Protein AF-A0A9P0KTP1-F1 (afdb_monomer_lite)

Organism: Acanthoscelides obtectus (NCBI:txid200917)

Structure (mmCIF, N/CA/C/O backbone):
data_AF-A0A9P0KTP1-F1
#
_entry.id   AF-A0A9P0KTP1-F1
#
loop_
_atom_site.group_PDB
_atom_site.id
_atom_site.type_symbol
_atom_site.label_atom_id
_atom_site.label_alt_id
_atom_site.label_comp_id
_atom_site.label_asym_id
_atom_site.label_entity_id
_atom_site.label_seq_id
_atom_site.pdbx_PDB_ins_code
_atom_site.Cartn_x
_atom_site.Cartn_y
_atom_site.Cartn_z
_atom_site.occupancy
_atom_site.B_iso_or_equiv
_atom_site.auth_seq_id
_atom_site.auth_comp_id
_atom_site.auth_asym_id
_atom_site.auth_atom_id
_atom_site.pdbx_PDB_model_num
ATOM 1 N N . MET A 1 1 ? 21.590 -50.323 -74.241 1.00 50.31 1 MET A N 1
ATOM 2 C CA . MET A 1 1 ? 20.587 -49.364 -73.721 1.00 50.31 1 MET A CA 1
ATOM 3 C C . MET A 1 1 ? 20.873 -48.979 -72.259 1.00 50.31 1 MET A C 1
ATOM 5 O O . MET A 1 1 ? 20.022 -49.171 -71.408 1.00 50.31 1 MET A O 1
ATOM 9 N N . GLN A 1 2 ? 22.055 -48.437 -71.940 1.00 49.22 2 GLN A N 1
ATOM 10 C CA . GLN A 1 2 ? 22.412 -48.073 -70.549 1.00 49.22 2 GLN A CA 1
ATOM 11 C C . GLN A 1 2 ? 22.773 -46.588 -70.362 1.00 49.22 2 GLN A C 1
ATOM 13 O O . GLN A 1 2 ? 22.751 -46.090 -69.245 1.00 49.22 2 GLN A O 1
ATOM 18 N N . PHE A 1 3 ? 22.993 -45.833 -71.443 1.00 41.16 3 PHE A N 1
ATOM 19 C CA . PHE A 1 3 ? 23.390 -44.422 -71.349 1.00 41.16 3 PHE A CA 1
ATOM 20 C C . PHE A 1 3 ? 22.230 -43.433 -71.136 1.00 41.16 3 PHE A C 1
ATOM 22 O O . PHE A 1 3 ? 22.462 -42.322 -70.677 1.00 41.16 3 PHE A O 1
ATOM 29 N N . LYS A 1 4 ? 20.973 -43.819 -71.411 1.00 48.12 4 LYS A N 1
ATOM 30 C CA . LYS A 1 4 ? 19.806 -42.937 -71.190 1.00 48.12 4 LYS A CA 1
ATOM 31 C C . LYS A 1 4 ? 19.346 -42.873 -69.728 1.00 48.12 4 LYS A C 1
ATOM 33 O O . LYS A 1 4 ? 18.741 -41.882 -69.344 1.00 48.12 4 LYS A O 1
ATOM 38 N N . VAL A 1 5 ? 19.645 -43.892 -68.919 1.00 49.66 5 VAL A N 1
ATOM 39 C CA . VAL A 1 5 ? 19.195 -43.960 -67.514 1.00 49.66 5 VAL A CA 1
ATOM 40 C C . VAL A 1 5 ? 20.035 -43.038 -66.618 1.00 49.66 5 VAL A C 1
ATOM 42 O O . VAL A 1 5 ? 19.493 -42.364 -65.749 1.00 49.66 5 VAL A O 1
ATOM 45 N N . ILE A 1 6 ? 21.334 -42.905 -66.904 1.00 49.69 6 ILE A N 1
ATOM 46 C CA . ILE A 1 6 ? 22.276 -42.102 -66.102 1.00 49.69 6 ILE A CA 1
ATOM 47 C C . ILE A 1 6 ? 21.992 -40.592 -66.215 1.00 49.69 6 ILE A C 1
ATOM 49 O O . ILE A 1 6 ? 22.145 -39.850 -65.247 1.00 49.69 6 ILE A O 1
ATOM 53 N N . VAL A 1 7 ? 21.524 -40.123 -67.377 1.00 49.31 7 VAL A N 1
ATOM 54 C CA . VAL A 1 7 ? 21.226 -38.693 -67.586 1.00 49.31 7 VAL A CA 1
ATOM 55 C C . VAL A 1 7 ? 19.991 -38.248 -66.791 1.00 49.31 7 VAL A C 1
ATOM 57 O O . VAL A 1 7 ? 19.922 -37.100 -66.357 1.00 49.31 7 VAL A O 1
ATOM 60 N N . ILE A 1 8 ? 19.037 -39.153 -66.546 1.00 51.72 8 ILE A N 1
ATOM 61 C CA . ILE A 1 8 ? 17.816 -38.833 -65.795 1.00 51.72 8 ILE A CA 1
ATOM 62 C C . ILE A 1 8 ? 18.111 -38.779 -64.284 1.00 51.72 8 ILE A C 1
ATOM 64 O O . ILE A 1 8 ? 17.657 -37.846 -63.624 1.00 51.72 8 ILE A O 1
ATOM 68 N N . GLU A 1 9 ? 18.946 -39.675 -63.741 1.00 42.34 9 GLU A N 1
ATOM 69 C CA . GLU A 1 9 ? 19.329 -39.632 -62.314 1.00 42.34 9 GLU A CA 1
ATOM 70 C C . GLU A 1 9 ? 20.165 -38.396 -61.931 1.00 42.34 9 GLU A C 1
ATOM 72 O O . GLU A 1 9 ? 19.978 -37.815 -60.855 1.00 42.34 9 GLU A O 1
ATOM 77 N N . LEU A 1 10 ? 21.031 -37.916 -62.831 1.00 42.97 10 LEU A N 1
ATOM 78 C CA . LEU A 1 10 ? 21.814 -36.695 -62.594 1.00 42.97 10 LEU A CA 1
ATOM 79 C C . LEU A 1 10 ? 20.960 -35.416 -62.617 1.00 42.97 10 LEU A C 1
ATOM 81 O O . LEU A 1 10 ? 21.332 -34.418 -61.997 1.00 42.97 10 LEU A O 1
ATOM 85 N N . CYS A 1 11 ? 19.806 -35.436 -63.290 1.00 41.56 11 CYS A N 1
ATOM 86 C CA . CYS A 1 11 ? 18.917 -34.278 -63.378 1.00 41.56 11 CYS A CA 1
ATOM 87 C C . CYS A 1 11 ? 18.006 -34.145 -62.142 1.00 41.56 11 CYS A C 1
ATOM 89 O O . CYS A 1 11 ? 17.746 -33.034 -61.680 1.00 41.56 11 CYS A O 1
ATOM 91 N N . VAL A 1 12 ? 17.593 -35.267 -61.539 1.00 46.81 12 VAL A N 1
ATOM 92 C CA . VAL A 1 12 ? 16.750 -35.267 -60.324 1.00 46.81 12 VAL A CA 1
ATOM 93 C C . VAL A 1 12 ? 17.533 -34.799 -59.088 1.00 46.81 12 VAL A C 1
ATOM 95 O O . VAL A 1 12 ? 16.977 -34.137 -58.213 1.00 46.81 12 VAL A O 1
ATOM 98 N N . SER A 1 13 ? 18.845 -35.042 -59.053 1.00 45.47 13 SER A N 1
ATOM 99 C CA . SER A 1 13 ? 19.722 -34.665 -57.933 1.00 45.47 13 SER A CA 1
ATOM 100 C C . SER A 1 13 ? 19.947 -33.149 -57.788 1.00 45.47 13 SER A C 1
ATOM 102 O O . SER A 1 13 ? 20.298 -32.681 -56.707 1.00 45.47 13 SER A O 1
ATOM 104 N N . HIS A 1 14 ? 19.735 -32.363 -58.851 1.00 46.56 14 HIS A N 1
ATOM 105 C CA . HIS A 1 14 ? 19.971 -30.911 -58.845 1.00 46.56 14 HIS A CA 1
ATOM 106 C C . HIS A 1 14 ? 18.728 -30.059 -58.532 1.00 46.56 14 HIS A C 1
ATOM 108 O O . HIS A 1 14 ? 18.860 -28.848 -58.363 1.00 46.56 14 HIS A O 1
ATOM 114 N N . LEU A 1 15 ? 17.532 -30.653 -58.432 1.00 49.06 15 LEU A N 1
ATOM 115 C CA . LEU A 1 15 ? 16.269 -29.902 -58.337 1.00 49.06 15 LEU A CA 1
ATOM 116 C C . LEU A 1 15 ? 15.596 -29.908 -56.956 1.00 49.06 15 LEU A C 1
ATOM 118 O O . LEU A 1 15 ? 14.487 -29.398 -56.815 1.00 49.06 15 LEU A O 1
ATOM 122 N N . LEU A 1 16 ? 16.262 -30.404 -55.911 1.00 52.09 16 LEU A N 1
ATOM 123 C CA . LEU A 1 16 ? 15.748 -30.351 -54.537 1.00 52.09 16 LEU A CA 1
ATOM 124 C C . LEU A 1 16 ? 16.748 -29.691 -53.584 1.00 52.09 16 LEU A C 1
ATOM 126 O O . LEU A 1 16 ? 17.201 -30.284 -52.610 1.00 52.09 16 LEU A O 1
ATOM 130 N N . GLN A 1 17 ? 17.063 -28.418 -53.832 1.00 58.84 17 GLN A N 1
ATOM 131 C CA . GLN A 1 17 ? 17.471 -27.542 -52.735 1.00 58.84 17 GLN A CA 1
ATOM 132 C C . GLN A 1 17 ? 16.201 -26.994 -52.070 1.00 58.84 17 GLN A C 1
ATOM 134 O O . GLN A 1 17 ? 15.382 -26.378 -52.757 1.00 58.84 17 GLN A O 1
ATOM 139 N N . PRO A 1 18 ? 15.992 -27.201 -50.756 1.00 52.81 18 PRO A N 1
ATOM 140 C CA . PRO A 1 18 ? 14.853 -26.611 -50.073 1.00 52.81 18 PRO A CA 1
ATOM 141 C C . PRO A 1 18 ? 14.970 -25.090 -50.183 1.00 52.81 18 PRO A C 1
ATOM 143 O O . PRO A 1 18 ? 15.935 -24.498 -49.697 1.00 52.81 18 PRO A O 1
ATOM 146 N N . LEU A 1 19 ? 13.983 -24.456 -50.821 1.00 49.44 19 LEU A N 1
ATOM 147 C CA . LEU A 1 19 ? 13.804 -23.009 -50.793 1.00 49.44 19 LEU A CA 1
ATOM 148 C C . LEU A 1 19 ? 13.531 -22.602 -49.340 1.00 49.44 19 LEU A C 1
ATOM 150 O O . LEU A 1 19 ? 12.386 -22.512 -48.897 1.00 49.44 19 LEU A O 1
ATOM 154 N N . PHE A 1 20 ? 14.598 -22.386 -48.571 1.00 52.72 20 PHE A N 1
ATOM 155 C CA . PHE A 1 20 ? 14.519 -21.751 -47.268 1.00 52.72 20 PHE A CA 1
ATOM 156 C C . PHE A 1 20 ? 13.929 -20.361 -47.485 1.00 52.72 20 PHE A C 1
ATOM 158 O O . PHE A 1 20 ? 14.598 -19.445 -47.963 1.00 52.72 20 PHE A O 1
ATOM 165 N N . VAL A 1 21 ? 12.654 -20.195 -47.138 1.00 58.22 21 VAL A N 1
ATOM 166 C CA . VAL A 1 21 ? 12.011 -18.885 -47.084 1.00 58.22 21 VAL A CA 1
ATOM 167 C C . VAL A 1 21 ? 12.702 -18.098 -45.970 1.00 58.22 21 VAL A C 1
ATOM 169 O O . VAL A 1 21 ? 12.344 -18.192 -44.794 1.00 58.22 21 VAL A O 1
ATOM 172 N N . CYS A 1 22 ? 13.738 -17.340 -46.326 1.00 56.91 22 CYS A N 1
ATOM 173 C CA . CYS A 1 22 ? 14.422 -16.418 -45.430 1.00 56.91 22 CYS A CA 1
ATOM 174 C C . CYS A 1 22 ? 13.433 -15.328 -45.009 1.00 56.91 22 CYS A C 1
ATOM 176 O O . CYS A 1 22 ? 13.246 -14.326 -45.698 1.00 56.91 22 CYS A O 1
ATOM 178 N N . ARG A 1 23 ? 12.756 -15.528 -43.874 1.00 62.84 23 ARG A N 1
ATOM 179 C CA . ARG A 1 23 ? 11.807 -14.554 -43.329 1.00 62.84 23 ARG A CA 1
ATOM 180 C C . ARG A 1 23 ? 12.558 -13.237 -43.073 1.00 62.84 23 ARG A C 1
ATOM 182 O O . ARG A 1 23 ? 13.518 -13.213 -42.302 1.00 62.84 23 ARG A O 1
ATOM 189 N N . VAL A 1 24 ? 12.138 -12.147 -43.722 1.00 71.06 24 VAL A N 1
ATOM 190 C CA . VAL A 1 24 ? 12.807 -10.837 -43.622 1.00 71.06 24 VAL A CA 1
ATOM 191 C C . VAL A 1 24 ? 12.845 -10.390 -42.160 1.00 71.06 24 VAL A C 1
ATOM 193 O O . VAL A 1 24 ? 11.814 -10.263 -41.493 1.00 71.06 24 VAL A O 1
ATOM 196 N N . ARG A 1 25 ? 14.054 -10.169 -41.636 1.00 76.25 25 ARG A N 1
ATOM 197 C CA . ARG A 1 25 ? 14.261 -9.764 -40.243 1.00 76.25 25 ARG A CA 1
ATOM 198 C C . ARG A 1 25 ? 13.702 -8.357 -40.010 1.00 76.25 25 ARG A C 1
ATOM 200 O O . ARG A 1 25 ? 14.066 -7.416 -40.714 1.00 76.25 25 ARG A O 1
ATOM 207 N N . ARG A 1 26 ? 12.860 -8.212 -38.981 1.00 80.25 26 ARG A N 1
ATOM 208 C CA . ARG A 1 26 ? 12.318 -6.917 -38.532 1.00 80.25 26 ARG A CA 1
ATOM 209 C C . ARG A 1 26 ? 13.445 -5.962 -38.124 1.00 80.25 26 ARG A C 1
ATOM 211 O O . ARG A 1 26 ? 14.494 -6.401 -37.650 1.00 80.25 26 ARG A O 1
ATOM 218 N N . SER A 1 27 ? 13.221 -4.657 -38.291 1.00 81.06 27 SER A N 1
ATOM 219 C CA . SER A 1 27 ? 14.175 -3.642 -37.828 1.00 81.06 27 SER A CA 1
ATOM 220 C C . SER A 1 27 ? 14.366 -3.759 -36.310 1.00 81.06 27 SER A C 1
ATOM 222 O O . SER A 1 27 ? 13.362 -3.831 -35.603 1.00 81.06 27 SER A O 1
ATOM 224 N N . PRO A 1 28 ? 15.611 -3.745 -35.802 1.00 83.12 28 PRO A N 1
ATOM 225 C CA . PRO A 1 28 ? 15.872 -3.797 -34.367 1.00 83.12 28 PRO A CA 1
ATOM 226 C C . PRO A 1 28 ? 15.346 -2.535 -33.674 1.00 83.12 28 PRO A C 1
ATOM 228 O O . PRO A 1 28 ? 15.484 -1.430 -34.214 1.00 83.12 28 PRO A O 1
ATOM 231 N N . VAL A 1 29 ? 14.732 -2.706 -32.499 1.00 86.31 29 VAL A N 1
ATOM 232 C CA . VAL A 1 29 ? 14.108 -1.620 -31.723 1.00 86.31 29 VAL A CA 1
ATOM 233 C C . VAL A 1 29 ? 14.730 -1.521 -30.333 1.00 86.31 29 VAL A C 1
ATOM 235 O O . VAL A 1 29 ? 15.074 -0.427 -29.885 1.00 86.31 29 VAL A O 1
ATOM 238 N N . TYR A 1 30 ? 14.911 -2.652 -29.658 1.00 86.94 30 TYR A N 1
ATOM 239 C CA . TYR A 1 30 ? 15.516 -2.733 -28.335 1.00 86.94 30 TYR A CA 1
ATOM 240 C C . TYR A 1 30 ? 17.018 -2.994 -28.426 1.00 86.94 30 TYR A C 1
ATOM 242 O O . TYR A 1 30 ? 17.514 -3.506 -29.426 1.00 86.94 30 TYR A O 1
ATOM 250 N N . PHE A 1 31 ? 17.754 -2.676 -27.357 1.00 87.06 31 PHE A N 1
ATOM 251 C CA . PHE A 1 31 ? 19.208 -2.867 -27.307 1.00 87.06 31 PHE A CA 1
ATOM 252 C C . PHE A 1 31 ? 19.638 -4.296 -27.688 1.00 87.06 31 PHE A C 1
ATOM 254 O O . PHE A 1 31 ? 20.559 -4.460 -28.482 1.00 87.06 31 PHE A O 1
ATOM 261 N N . GLY A 1 32 ? 18.933 -5.315 -27.186 1.00 86.50 32 GLY A N 1
ATOM 262 C CA . GLY A 1 32 ? 19.228 -6.725 -27.469 1.00 86.50 32 GLY A CA 1
ATOM 263 C C . GLY A 1 32 ? 18.857 -7.199 -28.878 1.00 86.50 32 GLY A C 1
ATOM 264 O O . GLY A 1 32 ? 19.257 -8.290 -29.270 1.00 86.50 32 GLY A O 1
ATOM 265 N N . ASP A 1 33 ? 18.125 -6.397 -29.655 1.00 88.69 33 ASP A N 1
ATOM 266 C CA . ASP A 1 33 ? 17.709 -6.789 -31.002 1.00 88.69 33 ASP A CA 1
ATOM 267 C C . ASP A 1 33 ? 18.820 -6.593 -32.034 1.00 88.69 33 ASP A C 1
ATOM 269 O O . ASP A 1 33 ? 18.736 -7.169 -33.118 1.00 88.69 33 ASP A O 1
ATOM 273 N N . PHE A 1 34 ? 19.822 -5.753 -31.755 1.00 90.19 34 PHE A N 1
ATOM 274 C CA . PHE A 1 34 ? 20.896 -5.425 -32.693 1.00 90.19 34 PHE A CA 1
ATOM 275 C C . PHE A 1 34 ? 21.921 -6.562 -32.770 1.00 90.19 34 PHE A C 1
ATOM 277 O O . PHE A 1 34 ? 22.432 -7.029 -31.756 1.00 90.19 34 PHE A O 1
ATOM 284 N N . LYS A 1 35 ? 22.260 -6.987 -33.991 1.00 89.00 35 LYS A N 1
ATOM 285 C CA . LYS A 1 35 ? 23.356 -7.925 -34.259 1.00 89.00 35 LYS A CA 1
ATOM 286 C C . LYS A 1 35 ? 24.603 -7.149 -34.659 1.00 89.00 35 LYS A C 1
ATOM 288 O O . LYS A 1 35 ? 24.515 -6.040 -35.178 1.00 89.00 35 LYS A O 1
ATOM 293 N N . ILE A 1 36 ? 25.763 -7.777 -34.507 1.00 88.56 36 ILE A N 1
ATOM 294 C CA . ILE A 1 36 ? 27.058 -7.202 -34.905 1.00 88.56 36 ILE A CA 1
ATOM 295 C C . ILE A 1 36 ? 27.044 -6.783 -36.383 1.00 88.56 36 ILE A C 1
ATOM 297 O O . ILE A 1 36 ? 27.491 -5.692 -36.720 1.00 88.56 36 ILE A O 1
ATOM 301 N N . SER A 1 37 ? 26.424 -7.588 -37.251 1.00 87.81 37 SER A N 1
ATOM 302 C CA . SER A 1 37 ? 26.268 -7.268 -38.674 1.00 87.81 37 SER A CA 1
ATOM 303 C C . SER A 1 37 ? 25.461 -5.992 -38.944 1.00 87.81 37 SER A C 1
ATOM 305 O O . SER A 1 37 ? 25.677 -5.338 -39.962 1.00 87.81 37 SER A O 1
ATOM 307 N N . ASP A 1 38 ? 24.570 -5.581 -38.035 1.00 86.81 38 ASP A N 1
ATOM 308 C CA . ASP A 1 38 ? 23.809 -4.335 -38.174 1.00 86.81 38 ASP A CA 1
ATOM 309 C C . ASP A 1 38 ? 24.679 -3.094 -37.955 1.00 86.81 38 ASP A C 1
ATOM 311 O O . ASP A 1 38 ? 24.350 -2.024 -38.465 1.00 86.81 38 ASP A O 1
ATOM 315 N N . LEU A 1 39 ? 25.797 -3.221 -37.235 1.00 87.38 39 LEU A N 1
ATOM 316 C CA . LEU A 1 39 ? 26.712 -2.112 -36.953 1.00 87.38 39 LEU A CA 1
ATOM 317 C C . LEU A 1 39 ? 27.509 -1.683 -38.193 1.00 87.38 39 LEU A C 1
ATOM 319 O O . LEU A 1 39 ? 28.058 -0.578 -38.216 1.00 87.38 39 LEU A O 1
ATOM 323 N N . ASN A 1 40 ? 27.528 -2.504 -39.244 1.00 89.44 40 ASN A N 1
ATOM 324 C CA . ASN A 1 40 ? 28.144 -2.160 -40.526 1.00 89.44 40 ASN A CA 1
ATOM 325 C C . ASN A 1 40 ? 27.365 -1.048 -41.247 1.00 89.44 40 ASN A C 1
ATOM 327 O O . ASN A 1 40 ? 27.960 -0.215 -41.923 1.00 89.44 40 ASN A O 1
ATOM 331 N N . ASN A 1 41 ? 26.045 -0.967 -41.044 1.00 90.62 41 ASN A N 1
ATOM 332 C CA . ASN A 1 41 ? 25.215 0.094 -41.606 1.00 90.62 41 ASN A CA 1
ATOM 333 C C . ASN A 1 41 ? 25.228 1.336 -40.694 1.00 90.62 41 ASN A C 1
ATOM 335 O O . ASN A 1 41 ? 24.835 1.270 -39.528 1.00 90.62 41 ASN A O 1
ATOM 339 N N . VAL A 1 42 ? 25.615 2.493 -41.243 1.00 91.50 42 VAL A N 1
ATOM 340 C CA . VAL A 1 42 ? 25.757 3.763 -40.503 1.00 91.50 42 VAL A CA 1
ATOM 341 C C . VAL A 1 42 ? 24.471 4.172 -39.773 1.00 91.50 42 VAL A C 1
ATOM 343 O O . VAL A 1 42 ? 24.512 4.569 -38.606 1.00 91.50 42 VAL A O 1
ATOM 346 N N . GLN A 1 43 ? 23.311 4.039 -40.419 1.00 89.31 43 GLN A N 1
ATOM 347 C CA . GLN A 1 43 ? 22.028 4.419 -39.821 1.00 89.31 43 GLN A CA 1
ATOM 348 C C . GLN A 1 43 ? 21.666 3.500 -38.651 1.00 89.31 43 GLN A C 1
ATOM 350 O O . GLN A 1 43 ? 21.228 3.968 -37.596 1.00 89.31 43 GLN A O 1
ATOM 355 N N . ARG A 1 44 ? 21.884 2.190 -38.815 1.00 89.06 44 ARG A N 1
ATOM 356 C CA . ARG A 1 44 ? 21.639 1.201 -37.757 1.00 89.06 44 ARG A CA 1
ATOM 357 C C . ARG A 1 44 ? 22.614 1.370 -36.594 1.00 89.06 44 ARG A C 1
ATOM 359 O O . ARG A 1 44 ? 22.174 1.325 -35.450 1.00 89.06 44 ARG A O 1
ATOM 366 N N . ARG A 1 45 ? 23.886 1.678 -36.865 1.00 92.25 45 ARG A N 1
ATOM 367 C CA . ARG A 1 45 ? 24.900 2.004 -35.849 1.00 92.25 45 ARG A CA 1
ATOM 368 C C . ARG A 1 45 ? 24.507 3.223 -35.010 1.00 92.25 45 ARG A C 1
ATOM 370 O O . ARG A 1 45 ? 24.566 3.167 -33.785 1.00 92.25 45 ARG A O 1
ATOM 377 N N . LYS A 1 46 ? 24.048 4.307 -35.648 1.00 93.06 46 LYS A N 1
ATOM 378 C CA . LYS A 1 46 ? 23.589 5.518 -34.941 1.00 93.06 46 LYS A CA 1
ATOM 379 C C . LYS A 1 46 ? 22.383 5.230 -34.042 1.00 93.06 46 LYS A C 1
ATOM 381 O O . LYS A 1 46 ? 22.327 5.713 -32.912 1.00 93.06 46 LYS A O 1
ATOM 386 N N . ARG A 1 47 ? 21.432 4.418 -34.523 1.00 91.00 47 ARG A N 1
ATOM 387 C CA . ARG A 1 47 ? 20.278 3.967 -33.726 1.00 91.00 47 ARG A CA 1
ATOM 388 C C . ARG A 1 47 ? 20.711 3.103 -32.544 1.00 91.00 47 ARG A C 1
ATOM 390 O O . ARG A 1 47 ? 20.292 3.393 -31.432 1.00 91.00 47 ARG A O 1
ATOM 397 N N . PHE A 1 48 ? 21.589 2.126 -32.769 1.00 93.94 48 PHE A N 1
ATOM 398 C CA . PHE A 1 48 ? 22.150 1.289 -31.708 1.00 93.94 48 PHE A CA 1
ATOM 399 C C . PHE A 1 48 ? 22.768 2.137 -30.597 1.00 93.94 48 PHE A C 1
ATOM 401 O O . PHE A 1 48 ? 22.427 1.949 -29.435 1.00 93.94 48 PHE A O 1
ATOM 408 N N . TRP A 1 49 ? 23.612 3.112 -30.952 1.00 93.06 49 TRP A N 1
ATOM 409 C CA . TRP A 1 49 ?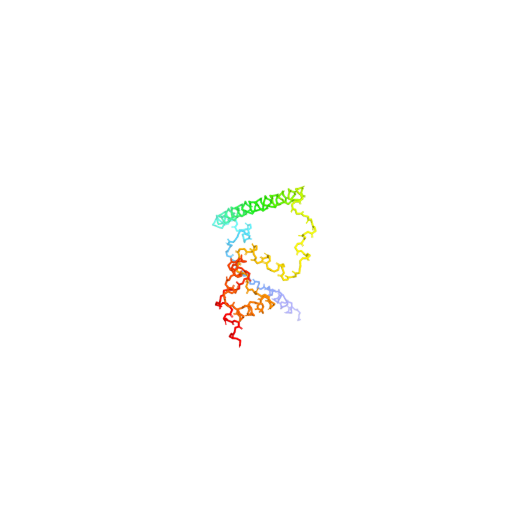 24.257 3.994 -29.978 1.00 93.06 49 TRP A CA 1
ATOM 410 C C . TRP A 1 49 ? 23.244 4.740 -29.106 1.00 93.06 49 TRP A C 1
ATOM 412 O O . TRP A 1 49 ? 23.348 4.731 -27.879 1.00 93.06 49 TRP A O 1
ATOM 422 N N . LYS A 1 50 ? 22.220 5.332 -29.734 1.00 93.44 50 LYS A N 1
ATOM 423 C CA . LYS A 1 50 ? 21.138 6.027 -29.028 1.00 93.44 50 LYS A CA 1
ATOM 424 C C . LYS A 1 50 ? 20.392 5.079 -28.084 1.00 93.44 50 LYS A C 1
ATOM 426 O O . LYS A 1 50 ? 20.312 5.351 -26.888 1.00 93.44 50 LYS A O 1
ATOM 431 N N . THR A 1 51 ? 19.913 3.947 -28.600 1.00 93.38 51 THR A N 1
ATOM 432 C CA . THR A 1 51 ? 19.165 2.954 -27.820 1.00 93.38 51 THR A CA 1
ATOM 433 C C . THR A 1 51 ? 20.005 2.392 -26.671 1.00 93.38 51 THR A C 1
ATOM 435 O O . THR A 1 51 ? 19.496 2.226 -25.563 1.00 93.38 51 THR A O 1
ATOM 438 N N . ALA A 1 52 ? 21.296 2.132 -26.890 1.00 93.50 52 ALA A N 1
ATOM 439 C CA . ALA A 1 52 ? 22.223 1.652 -25.870 1.00 93.50 52 ALA A CA 1
ATOM 440 C C . ALA A 1 52 ? 22.387 2.668 -24.736 1.00 93.50 52 ALA A C 1
ATOM 442 O O . ALA A 1 52 ? 22.193 2.325 -23.569 1.00 93.50 52 ALA A O 1
ATOM 443 N N . HIS A 1 53 ? 22.667 3.930 -25.071 1.00 94.81 53 HIS A N 1
ATOM 444 C CA . HIS A 1 53 ? 22.801 5.000 -24.084 1.00 94.81 53 HIS A CA 1
ATOM 445 C C . HIS A 1 53 ? 21.521 5.210 -23.275 1.00 94.81 53 HIS A C 1
ATOM 447 O O . HIS A 1 53 ? 21.579 5.283 -22.046 1.00 94.81 53 HIS A O 1
ATOM 453 N N . GLU A 1 54 ? 20.365 5.257 -23.939 1.00 94.94 54 GLU A N 1
ATOM 454 C CA . GLU A 1 54 ? 19.060 5.384 -23.283 1.00 94.94 54 GLU A CA 1
ATOM 455 C C . GLU A 1 54 ? 18.795 4.211 -22.331 1.00 94.94 54 GLU A C 1
ATOM 457 O O . GLU A 1 54 ? 18.358 4.410 -21.194 1.00 94.94 54 GLU A O 1
ATOM 462 N N . THR A 1 55 ? 19.126 2.992 -22.761 1.00 94.81 55 THR A N 1
ATOM 463 C CA . THR A 1 55 ? 18.969 1.770 -21.965 1.00 94.81 55 THR A CA 1
ATOM 464 C C . THR A 1 55 ? 19.861 1.801 -20.724 1.00 94.81 55 THR A C 1
ATOM 466 O O . THR A 1 55 ? 19.377 1.602 -19.607 1.00 94.81 55 THR A O 1
ATOM 469 N N . VAL A 1 56 ? 21.148 2.120 -20.886 1.00 95.69 56 VAL A N 1
ATOM 470 C CA . VAL A 1 56 ? 22.104 2.233 -19.774 1.00 95.69 56 VAL A CA 1
ATOM 471 C C . VAL A 1 56 ? 21.676 3.326 -18.796 1.00 95.69 56 VAL A C 1
ATOM 473 O O . VAL A 1 56 ? 21.665 3.098 -17.586 1.00 95.69 56 VAL A O 1
ATOM 476 N N . HIS A 1 57 ? 21.281 4.500 -19.291 1.00 96.44 57 HIS A N 1
ATOM 477 C CA . HIS A 1 57 ? 20.819 5.604 -18.452 1.00 96.44 57 HIS A CA 1
ATOM 478 C C . HIS A 1 57 ? 19.566 5.225 -17.649 1.00 96.44 57 HIS A C 1
ATOM 480 O O . HIS A 1 57 ? 19.510 5.444 -16.435 1.00 96.44 57 HIS A O 1
ATOM 486 N N . LYS A 1 58 ? 18.585 4.583 -18.299 1.00 96.06 58 LYS A N 1
ATOM 487 C CA . LYS A 1 58 ? 17.370 4.074 -17.651 1.00 96.06 58 LYS A CA 1
ATOM 488 C C . LYS A 1 58 ? 17.708 3.104 -16.519 1.00 96.06 58 LYS A C 1
ATOM 490 O O . LYS A 1 58 ? 17.219 3.286 -15.404 1.00 96.06 58 LYS A O 1
ATOM 495 N N . TYR A 1 59 ? 18.560 2.110 -16.770 1.00 96.06 59 TYR A N 1
ATOM 496 C CA . TYR A 1 59 ? 18.922 1.130 -15.744 1.00 96.06 59 TYR A CA 1
ATOM 497 C C . TYR A 1 59 ? 19.757 1.730 -14.611 1.00 96.06 59 TYR A C 1
ATOM 499 O O . TYR A 1 59 ? 19.511 1.400 -13.453 1.00 96.06 59 TYR A O 1
ATOM 507 N N . LYS A 1 60 ? 20.668 2.672 -14.895 1.00 97.31 60 LYS A N 1
ATOM 508 C CA . LYS A 1 60 ? 21.391 3.421 -13.851 1.00 97.31 60 LYS A CA 1
ATOM 509 C C . LYS A 1 60 ? 20.431 4.174 -12.928 1.00 97.31 60 LYS A C 1
ATOM 511 O O . LYS A 1 60 ? 20.582 4.105 -11.708 1.00 97.31 60 LYS A O 1
ATOM 516 N N . LYS A 1 61 ? 19.418 4.843 -13.493 1.00 97.94 61 LYS A N 1
ATOM 517 C CA . LYS A 1 61 ? 18.386 5.553 -12.723 1.00 97.94 61 LYS A CA 1
ATOM 518 C C . LYS A 1 61 ? 17.582 4.595 -11.840 1.00 97.94 61 LYS A C 1
ATOM 520 O O . LYS A 1 61 ? 17.500 4.809 -10.635 1.00 97.94 61 LYS A O 1
ATOM 525 N N . ILE A 1 62 ? 17.074 3.503 -12.417 1.00 98.06 62 ILE A N 1
ATOM 526 C CA . ILE A 1 62 ? 16.312 2.481 -11.681 1.00 98.06 62 ILE A CA 1
ATOM 527 C C . ILE A 1 62 ? 17.149 1.881 -10.545 1.00 98.06 62 ILE A C 1
ATOM 529 O O . ILE A 1 62 ? 16.657 1.734 -9.427 1.00 98.06 62 ILE A O 1
ATOM 533 N N . ASN A 1 63 ? 18.417 1.559 -10.805 1.00 98.19 63 ASN A N 1
ATOM 534 C CA . ASN A 1 63 ? 19.296 0.980 -9.797 1.00 98.19 63 ASN A CA 1
ATOM 535 C C . ASN A 1 63 ? 19.522 1.947 -8.624 1.00 98.19 63 ASN A C 1
ATOM 537 O O . ASN A 1 63 ? 19.376 1.555 -7.467 1.00 98.19 63 ASN A O 1
ATOM 541 N N . LYS A 1 64 ? 19.780 3.230 -8.910 1.00 98.06 64 LYS A N 1
ATOM 542 C CA . LYS A 1 64 ? 19.904 4.279 -7.886 1.00 98.06 64 LYS A CA 1
ATOM 543 C C . LYS A 1 64 ? 18.630 4.405 -7.044 1.00 98.06 64 LYS A C 1
ATOM 545 O O . LYS A 1 64 ? 18.707 4.461 -5.814 1.00 98.06 64 LYS A O 1
ATOM 550 N N . ASP A 1 65 ? 17.464 4.417 -7.686 1.00 97.75 65 ASP A N 1
ATOM 551 C CA . ASP A 1 65 ? 16.173 4.516 -6.999 1.00 97.75 65 ASP A CA 1
ATOM 552 C C . ASP A 1 65 ? 15.923 3.301 -6.095 1.00 97.75 65 ASP A C 1
ATOM 554 O O . ASP A 1 65 ? 15.500 3.449 -4.945 1.00 97.75 65 ASP A O 1
ATOM 558 N N . ASN A 1 66 ? 16.234 2.097 -6.577 1.00 98.31 66 ASN A N 1
ATOM 559 C CA . ASN A 1 66 ? 16.098 0.860 -5.810 1.00 98.31 66 ASN A CA 1
ATOM 560 C C . ASN A 1 66 ? 17.058 0.817 -4.617 1.00 98.31 66 ASN A C 1
ATOM 562 O O . ASN A 1 66 ? 16.627 0.520 -3.502 1.00 98.31 66 ASN A O 1
ATOM 566 N N . GLN A 1 67 ? 18.322 1.200 -4.801 1.00 98.06 67 GLN A N 1
ATOM 567 C CA . GLN A 1 67 ? 19.281 1.345 -3.702 1.00 98.06 67 GLN A CA 1
ATOM 568 C C . GLN A 1 67 ? 18.784 2.346 -2.648 1.00 98.06 67 GLN A C 1
ATOM 570 O O . GLN A 1 67 ? 18.850 2.073 -1.446 1.00 98.06 67 GLN A O 1
ATOM 575 N N . CYS A 1 68 ? 18.211 3.477 -3.073 1.00 97.81 68 CYS A N 1
ATOM 576 C CA . CYS A 1 68 ? 17.618 4.450 -2.155 1.00 97.81 68 CYS A CA 1
ATOM 577 C C . CYS A 1 68 ? 16.431 3.871 -1.374 1.00 97.81 68 CYS A C 1
ATOM 579 O O . CYS A 1 68 ? 16.328 4.102 -0.166 1.00 97.81 68 CYS A O 1
ATOM 581 N N . LYS A 1 69 ? 15.548 3.108 -2.033 1.00 97.88 69 LYS A N 1
ATOM 582 C CA . LYS A 1 69 ? 14.420 2.428 -1.375 1.00 97.88 69 LYS A CA 1
ATOM 583 C C . LYS A 1 69 ? 14.912 1.426 -0.331 1.00 97.88 69 LYS A C 1
ATOM 585 O O . LYS A 1 69 ? 14.454 1.483 0.809 1.00 97.88 69 LYS A O 1
ATOM 590 N N . ILE A 1 70 ? 15.892 0.593 -0.687 1.00 98.25 70 ILE A N 1
ATOM 591 C CA . ILE A 1 70 ? 16.508 -0.388 0.217 1.00 98.25 70 ILE A CA 1
ATOM 592 C C . ILE A 1 70 ? 17.108 0.313 1.439 1.00 98.25 70 ILE A C 1
ATOM 594 O O . ILE A 1 70 ? 16.838 -0.080 2.572 1.00 98.25 70 ILE A O 1
ATOM 598 N N . ARG A 1 71 ? 17.870 1.395 1.238 1.00 98.12 71 ARG A N 1
ATOM 599 C CA . ARG A 1 71 ? 18.456 2.174 2.340 1.00 98.12 71 ARG A CA 1
ATOM 600 C C . ARG A 1 71 ? 17.388 2.721 3.288 1.00 98.12 71 ARG A C 1
ATOM 602 O O . ARG A 1 71 ? 17.514 2.579 4.499 1.00 98.12 71 ARG A O 1
ATOM 609 N N . ARG A 1 72 ? 16.319 3.324 2.755 1.00 97.38 72 ARG A N 1
ATOM 610 C CA . ARG A 1 72 ? 15.213 3.866 3.567 1.00 97.38 72 ARG A CA 1
ATOM 611 C C . ARG A 1 72 ? 14.511 2.771 4.372 1.00 97.38 72 ARG A C 1
ATOM 613 O O . ARG A 1 72 ? 14.228 2.977 5.548 1.00 97.38 72 ARG A O 1
ATOM 620 N N . GLN A 1 73 ? 14.263 1.612 3.761 1.00 97.44 73 GLN A N 1
ATOM 621 C CA . GLN A 1 73 ? 13.659 0.464 4.442 1.00 97.44 73 GLN A CA 1
ATOM 622 C C . GLN A 1 73 ? 14.559 -0.067 5.561 1.00 97.44 73 GLN A C 1
ATOM 624 O O . GLN A 1 73 ? 14.085 -0.240 6.679 1.00 97.44 73 GLN A O 1
ATOM 629 N N . ARG A 1 74 ? 15.860 -0.238 5.299 1.00 97.88 74 ARG A N 1
ATOM 630 C CA . ARG A 1 74 ? 16.841 -0.646 6.317 1.00 97.88 74 ARG A CA 1
ATOM 631 C C . ARG A 1 74 ? 16.896 0.333 7.487 1.00 97.88 74 ARG A C 1
ATOM 633 O O . ARG A 1 74 ? 16.879 -0.099 8.632 1.00 97.88 74 ARG A O 1
ATOM 640 N N . ASN A 1 75 ? 16.881 1.637 7.217 1.00 97.44 75 ASN A N 1
ATOM 641 C CA . ASN A 1 75 ? 16.859 2.655 8.270 1.00 97.44 75 ASN A CA 1
ATOM 642 C C . ASN A 1 75 ? 15.578 2.588 9.110 1.00 97.44 75 ASN A C 1
ATOM 644 O O . ASN A 1 75 ? 15.643 2.727 10.327 1.00 97.44 75 ASN A O 1
ATOM 648 N N . LYS A 1 76 ? 14.424 2.338 8.478 1.00 96.94 76 LYS A N 1
ATOM 649 C CA . LYS A 1 76 ? 13.161 2.137 9.197 1.00 96.94 76 LYS A CA 1
ATOM 650 C C . LYS A 1 76 ? 13.223 0.905 10.096 1.00 96.94 76 LYS A C 1
ATOM 652 O O . LYS A 1 76 ? 12.821 0.995 11.245 1.00 96.94 76 LYS A O 1
ATOM 657 N N . ILE A 1 77 ? 13.746 -0.213 9.593 1.00 97.69 77 ILE A N 1
ATOM 658 C CA . ILE A 1 77 ? 13.928 -1.438 10.385 1.00 97.69 77 ILE A CA 1
ATOM 659 C C . ILE A 1 77 ? 14.865 -1.169 11.564 1.00 97.69 77 ILE A C 1
ATOM 661 O O . ILE A 1 77 ? 14.513 -1.485 12.690 1.00 97.69 77 ILE A O 1
ATOM 665 N N . LYS A 1 78 ? 16.007 -0.508 11.334 1.00 97.62 78 LYS A N 1
ATOM 666 C CA . LYS A 1 78 ? 16.946 -0.141 12.402 1.00 97.62 78 LYS A CA 1
ATOM 667 C C . LYS A 1 78 ? 16.284 0.728 13.475 1.00 97.62 78 LYS A C 1
ATOM 669 O O . LYS A 1 78 ? 16.458 0.464 14.655 1.00 97.62 78 LYS A O 1
ATOM 674 N N . SER A 1 79 ? 15.517 1.739 13.067 1.00 97.38 79 SER A N 1
ATOM 675 C CA . SER A 1 79 ? 14.784 2.608 13.995 1.00 97.38 79 SER A CA 1
ATOM 676 C C . SER A 1 79 ? 13.723 1.840 14.784 1.00 97.38 79 SER A C 1
ATOM 678 O O . SER A 1 79 ? 13.635 2.018 15.991 1.00 97.38 79 SER A O 1
ATOM 680 N N . LEU A 1 80 ? 12.949 0.968 14.130 1.00 93.56 80 LEU A N 1
ATOM 681 C CA . LEU A 1 80 ? 11.944 0.147 14.808 1.00 93.56 80 LEU A CA 1
ATOM 682 C C . LEU A 1 80 ? 12.582 -0.841 15.786 1.00 93.56 80 LEU A C 1
ATOM 684 O O . LEU A 1 80 ? 12.085 -0.976 16.895 1.00 93.56 80 LEU A O 1
ATOM 688 N N . ASN A 1 81 ? 13.687 -1.483 15.406 1.00 93.50 81 ASN A N 1
ATOM 689 C CA . ASN A 1 81 ? 14.412 -2.394 16.288 1.00 93.50 81 ASN A CA 1
ATOM 690 C C . ASN A 1 81 ? 14.990 -1.649 17.499 1.00 93.50 81 ASN A C 1
ATOM 692 O O . ASN A 1 81 ? 14.788 -2.103 18.614 1.00 93.50 81 ASN A O 1
ATOM 696 N N . SER A 1 82 ? 15.588 -0.465 17.302 1.00 94.06 82 SER A N 1
ATOM 697 C CA . SER A 1 82 ? 16.059 0.391 18.408 1.00 94.06 82 SER A CA 1
ATOM 698 C C . SER A 1 82 ? 14.938 0.708 19.397 1.00 94.06 82 SER A C 1
ATOM 700 O O . SER A 1 82 ? 15.124 0.580 20.600 1.00 94.06 82 SER A O 1
ATOM 702 N N . LEU A 1 83 ? 13.750 1.066 18.893 1.00 90.19 83 LEU A N 1
ATOM 703 C CA . LEU A 1 83 ? 12.586 1.328 19.743 1.00 90.19 83 LEU A CA 1
ATOM 704 C C . LEU A 1 83 ? 12.138 0.077 20.506 1.00 90.19 83 LEU A C 1
ATOM 706 O O . LEU A 1 83 ? 11.766 0.173 21.670 1.00 90.19 83 LEU A O 1
ATOM 710 N N . VAL A 1 84 ? 12.148 -1.094 19.866 1.00 87.75 84 VAL A N 1
ATOM 711 C CA . VAL A 1 84 ? 11.808 -2.357 20.536 1.00 87.75 84 VAL A CA 1
ATOM 712 C C . VAL A 1 84 ? 12.816 -2.664 21.645 1.00 87.75 84 VAL A C 1
ATOM 714 O O . VAL A 1 84 ? 12.397 -2.973 22.758 1.00 87.75 84 VAL A O 1
ATOM 717 N N . ASP A 1 85 ? 14.112 -2.518 21.375 1.00 88.12 85 ASP A N 1
ATOM 718 C CA . ASP A 1 85 ? 15.178 -2.758 22.351 1.00 88.12 85 ASP A CA 1
ATOM 719 C C . ASP A 1 85 ? 15.063 -1.812 23.559 1.00 88.12 85 ASP A C 1
ATOM 721 O O . ASP A 1 85 ? 15.156 -2.253 24.706 1.00 88.12 85 ASP A O 1
ATOM 725 N N . GLU A 1 86 ? 14.794 -0.523 23.320 1.00 88.62 86 GLU A N 1
ATOM 726 C CA . GLU A 1 86 ? 14.531 0.473 24.367 1.0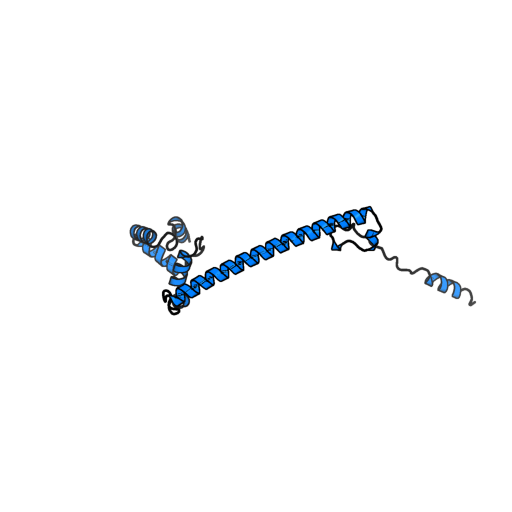0 88.62 86 GLU A CA 1
ATOM 727 C C . GLU A 1 86 ? 13.318 0.085 25.225 1.00 88.62 86 GLU A C 1
ATOM 729 O O . GLU A 1 86 ? 13.410 0.031 26.453 1.00 88.62 86 GLU A O 1
ATOM 734 N N . LEU A 1 87 ? 12.192 -0.264 24.594 1.00 84.50 87 LEU A N 1
ATOM 735 C CA . LEU A 1 87 ? 10.957 -0.627 25.296 1.00 84.50 87 LEU A CA 1
ATOM 736 C C . LEU A 1 87 ? 11.090 -1.916 26.120 1.00 84.50 87 LEU A C 1
ATOM 738 O O . LEU A 1 87 ? 10.504 -2.015 27.205 1.00 84.50 87 LEU A O 1
ATOM 742 N N . LEU A 1 88 ? 11.856 -2.891 25.624 1.00 82.38 88 LEU A N 1
ATOM 743 C CA . LEU A 1 88 ? 12.182 -4.119 26.349 1.00 82.38 88 LEU A CA 1
ATOM 744 C C . LEU A 1 88 ? 13.098 -3.830 27.544 1.00 82.38 88 LEU A C 1
ATOM 746 O O . LEU A 1 88 ? 12.846 -4.325 28.645 1.00 82.38 88 LEU A O 1
ATOM 750 N N . LYS A 1 89 ? 14.126 -2.993 27.356 1.00 84.56 89 LYS A N 1
ATOM 751 C CA . LYS A 1 89 ? 15.067 -2.600 28.415 1.00 84.56 89 LYS A CA 1
ATOM 752 C C . LYS A 1 89 ? 14.377 -1.835 29.544 1.00 84.56 89 LYS A C 1
ATOM 754 O O . LYS A 1 89 ? 14.644 -2.100 30.713 1.00 84.56 89 LYS A O 1
ATOM 759 N N . GLU A 1 90 ? 13.462 -0.928 29.210 1.00 81.62 90 GLU A N 1
ATOM 760 C CA . GLU A 1 90 ? 12.681 -0.153 30.182 1.00 81.62 90 GLU A CA 1
ATOM 761 C C . GLU A 1 90 ? 11.584 -0.976 30.892 1.00 81.62 90 GLU A C 1
ATOM 763 O O . GLU A 1 90 ? 10.864 -0.431 31.728 1.00 81.62 90 GLU A O 1
ATOM 768 N N . LYS A 1 91 ? 11.418 -2.275 30.576 1.00 66.50 91 LYS A N 1
ATOM 769 C CA . LYS A 1 91 ? 10.333 -3.152 31.073 1.00 66.50 91 LYS A CA 1
ATOM 770 C C . LYS A 1 91 ? 8.920 -2.567 30.893 1.00 66.50 91 LYS A C 1
ATOM 772 O O . LYS A 1 91 ? 7.984 -2.994 31.568 1.00 66.50 91 LYS A O 1
ATOM 777 N N . ARG A 1 92 ? 8.728 -1.624 29.962 1.00 61.38 92 ARG A N 1
ATOM 778 C CA . ARG A 1 92 ? 7.403 -1.054 29.642 1.00 61.38 92 ARG A CA 1
ATOM 779 C C . ARG A 1 92 ? 6.504 -2.052 28.918 1.00 61.38 92 ARG A C 1
ATOM 781 O O . ARG A 1 92 ? 5.286 -1.902 28.928 1.00 61.38 92 ARG A O 1
ATOM 788 N N . ILE A 1 93 ? 7.106 -3.071 28.310 1.00 62.06 93 ILE A N 1
ATOM 789 C CA . ILE A 1 93 ? 6.422 -4.163 27.628 1.00 62.06 93 ILE A CA 1
ATOM 790 C C . ILE A 1 93 ? 7.018 -5.467 28.162 1.00 62.06 93 ILE A C 1
ATOM 792 O O . ILE A 1 93 ? 8.135 -5.840 27.812 1.00 62.06 93 ILE A O 1
ATOM 796 N N . SER A 1 94 ? 6.295 -6.160 29.043 1.00 54.84 94 SER A N 1
ATOM 797 C CA . SER A 1 94 ? 6.626 -7.552 29.357 1.00 54.84 94 SER A CA 1
ATOM 798 C C . SER A 1 94 ? 6.271 -8.401 28.140 1.00 54.84 94 SER A C 1
ATOM 800 O O . SER A 1 94 ? 5.146 -8.310 27.647 1.00 54.84 94 SER A O 1
ATOM 802 N N . ALA A 1 95 ? 7.192 -9.251 27.679 1.00 52.16 95 ALA A N 1
ATOM 803 C CA . ALA A 1 95 ? 6.958 -10.215 26.597 1.00 52.16 95 ALA A CA 1
ATOM 804 C C . ALA A 1 95 ? 5.706 -11.101 26.827 1.00 52.16 95 ALA A C 1
ATOM 806 O O . ALA A 1 95 ? 5.166 -11.670 25.883 1.00 52.16 95 ALA A O 1
ATOM 807 N N . ALA A 1 96 ? 5.202 -11.169 28.067 1.00 50.00 96 ALA A N 1
ATOM 808 C CA . ALA A 1 96 ? 3.977 -11.869 28.445 1.00 50.00 96 ALA A CA 1
ATOM 809 C C . ALA A 1 96 ? 2.667 -11.131 28.086 1.00 50.00 96 ALA A C 1
ATOM 811 O O . ALA A 1 96 ? 1.617 -11.765 28.003 1.00 50.00 96 ALA A O 1
ATOM 812 N N . GLN A 1 97 ? 2.694 -9.823 27.807 1.00 56.50 97 GLN A N 1
ATOM 813 C CA . GLN A 1 97 ? 1.555 -9.109 27.208 1.00 56.50 97 GLN A CA 1
ATOM 814 C C . GLN A 1 97 ? 1.579 -9.251 25.680 1.00 56.50 97 GLN A C 1
ATOM 816 O O . GLN A 1 97 ? 1.375 -8.290 24.938 1.00 56.50 97 GLN A O 1
ATOM 821 N N . SER A 1 98 ? 1.877 -10.455 25.187 1.00 61.81 98 SER A N 1
ATOM 822 C CA . SER A 1 98 ? 1.769 -10.739 23.764 1.00 61.81 98 SER A CA 1
ATOM 823 C C . SER A 1 98 ? 0.305 -10.574 23.376 1.00 61.81 98 SER A C 1
ATOM 825 O O . SER A 1 98 ? -0.582 -11.176 23.980 1.00 61.81 98 SER A O 1
ATOM 827 N N . ILE A 1 99 ? 0.031 -9.773 22.347 1.00 63.34 99 ILE A N 1
ATOM 828 C CA . ILE A 1 99 ? -1.304 -9.641 21.744 1.00 63.34 99 ILE A CA 1
ATOM 829 C C . ILE A 1 99 ? -1.887 -11.032 21.411 1.00 63.34 99 ILE A C 1
ATOM 831 O O . ILE A 1 99 ? -3.101 -11.188 21.315 1.00 63.34 99 ILE A O 1
ATOM 835 N N . GLU A 1 100 ? -1.041 -12.058 21.287 1.00 67.25 100 GLU A N 1
ATOM 836 C CA . GLU A 1 100 ? -1.413 -13.456 21.092 1.00 67.25 100 GLU A CA 1
ATOM 837 C C . GLU A 1 100 ? -2.199 -14.096 22.241 1.00 67.25 100 GLU A C 1
ATOM 839 O O . GLU A 1 100 ? -3.048 -14.937 21.946 1.00 67.25 100 GLU A O 1
ATOM 844 N N . SER A 1 101 ? -1.989 -13.690 23.498 1.00 71.44 101 SER A N 1
ATOM 845 C CA . SER A 1 101 ? -2.699 -14.254 24.660 1.00 71.44 101 SER A CA 1
ATOM 846 C C . SER A 1 101 ? -4.120 -13.710 24.827 1.00 71.44 101 SER A C 1
ATOM 848 O O . SER A 1 101 ? -4.922 -14.256 25.583 1.00 71.44 101 SER A O 1
ATOM 850 N N . LEU A 1 102 ? -4.464 -12.635 24.112 1.00 72.94 102 LEU A N 1
ATOM 851 C CA . LEU A 1 102 ? -5.811 -12.081 24.138 1.00 72.94 102 LEU A CA 1
ATOM 852 C C . LEU A 1 102 ? -6.791 -12.988 23.380 1.00 72.94 102 LEU A C 1
ATOM 854 O O . LEU A 1 102 ? -6.424 -13.584 22.372 1.00 72.94 102 LEU A O 1
ATOM 858 N N . PRO A 1 103 ? -8.067 -13.056 23.783 1.00 80.00 103 PRO A N 1
ATOM 859 C CA . PRO A 1 103 ? -9.095 -13.690 22.967 1.00 80.00 103 PRO A CA 1
ATOM 860 C C . PRO A 1 103 ? -9.220 -12.980 21.610 1.00 80.00 103 PRO A C 1
ATOM 862 O O . PRO A 1 103 ? -9.053 -11.760 21.508 1.00 80.00 103 PRO A O 1
ATOM 865 N N . GLU A 1 104 ? -9.538 -13.749 20.567 1.00 77.19 104 GLU A N 1
ATOM 866 C CA . GLU A 1 104 ? -9.557 -13.306 19.163 1.00 77.19 104 GLU A CA 1
ATOM 867 C C . GLU A 1 104 ? -10.400 -12.037 18.943 1.00 77.19 104 GLU A C 1
ATOM 869 O O . GLU A 1 104 ? -10.021 -11.124 18.209 1.00 77.19 104 GLU A O 1
ATOM 874 N N . THR A 1 105 ? -11.500 -11.905 19.680 1.00 72.50 105 THR A N 1
ATOM 875 C CA . THR A 1 105 ? -12.369 -10.722 19.687 1.00 72.50 105 THR A CA 1
ATOM 876 C C . THR A 1 105 ? -11.653 -9.448 20.124 1.00 72.50 105 THR A C 1
ATOM 878 O O . THR A 1 105 ? -11.765 -8.407 19.472 1.00 72.50 105 THR A O 1
ATOM 881 N N . LYS A 1 106 ? -10.870 -9.518 21.205 1.00 77.75 106 LYS A N 1
ATOM 882 C CA . LYS A 1 106 ? -10.090 -8.388 21.722 1.00 77.75 106 LYS A CA 1
ATOM 883 C C . LYS A 1 106 ? -8.943 -8.040 20.777 1.00 77.75 106 LYS A C 1
ATOM 885 O O . LYS A 1 106 ? -8.709 -6.854 20.543 1.00 77.75 106 LYS A O 1
ATOM 890 N N . LYS A 1 107 ? -8.293 -9.038 20.163 1.00 78.44 107 LYS A N 1
ATOM 891 C CA . LYS A 1 107 ? -7.280 -8.801 19.117 1.00 78.44 107 LYS A CA 1
ATOM 892 C C . LYS A 1 107 ? -7.874 -8.007 17.960 1.00 78.44 107 LYS A C 1
ATOM 894 O O . LYS A 1 107 ? -7.324 -6.980 17.564 1.00 78.44 107 LYS A O 1
ATOM 899 N N . GLN A 1 108 ? -9.031 -8.433 17.453 1.00 75.62 108 GLN A N 1
ATOM 900 C CA . GLN A 1 108 ? -9.710 -7.755 16.350 1.00 75.62 108 GLN A CA 1
ATOM 901 C C . GLN A 1 108 ? -10.073 -6.305 16.687 1.00 75.62 108 GLN A C 1
ATOM 903 O O . GLN A 1 108 ? -9.907 -5.427 15.837 1.00 75.62 108 GLN A O 1
ATOM 908 N N . LEU A 1 109 ? -10.510 -6.032 17.919 1.00 75.69 109 LEU A N 1
ATOM 909 C CA . LEU A 1 109 ? -10.787 -4.673 18.391 1.00 75.69 109 LEU A CA 1
ATOM 910 C C . LEU A 1 109 ? -9.522 -3.809 18.459 1.00 75.69 109 LEU A C 1
ATOM 912 O O . LEU A 1 109 ? -9.516 -2.702 17.916 1.00 75.69 109 LEU A O 1
ATOM 916 N N . LEU A 1 110 ? -8.441 -4.322 19.049 1.00 76.19 110 LEU A N 1
ATOM 917 C CA . LEU A 1 110 ? -7.163 -3.614 19.157 1.00 76.19 110 LEU A CA 1
ATOM 918 C C . LEU A 1 110 ? -6.571 -3.306 17.782 1.00 76.19 110 LEU A C 1
ATOM 920 O O . LEU A 1 110 ? -6.261 -2.155 17.474 1.00 76.19 110 LEU A O 1
ATOM 924 N N . PHE A 1 111 ? -6.496 -4.299 16.894 1.00 75.62 111 PHE A N 1
ATOM 925 C CA . PHE A 1 111 ? -6.017 -4.086 15.529 1.00 75.62 111 PHE A CA 1
ATOM 926 C C . PHE A 1 111 ? -6.888 -3.091 14.757 1.00 75.62 111 PHE A C 1
ATOM 928 O O . PHE A 1 111 ? -6.383 -2.362 13.903 1.00 75.62 111 PHE A O 1
ATOM 935 N N . ARG A 1 112 ? -8.189 -3.025 15.051 1.00 75.00 112 ARG A N 1
ATOM 936 C CA . ARG A 1 112 ? -9.120 -2.069 14.446 1.00 75.00 112 ARG A CA 1
ATOM 937 C C . ARG A 1 112 ? -8.952 -0.652 15.005 1.00 75.00 112 ARG A C 1
ATOM 939 O O . ARG A 1 112 ? -9.146 0.303 14.256 1.00 75.00 112 ARG A O 1
ATOM 946 N N . GLN A 1 113 ? -8.558 -0.491 16.266 1.00 73.81 113 GLN A N 1
ATOM 947 C CA . GLN A 1 113 ? -8.182 0.809 16.837 1.00 73.81 113 GLN A CA 1
ATOM 948 C C . GLN A 1 113 ? -6.828 1.306 16.304 1.00 73.81 113 GLN A C 1
ATOM 950 O O . GLN A 1 113 ? -6.689 2.487 15.997 1.00 73.81 113 GLN A O 1
ATOM 955 N N . LEU A 1 114 ? -5.855 0.404 16.135 1.00 72.31 114 LEU A N 1
ATOM 956 C CA . LEU A 1 114 ? -4.506 0.733 15.659 1.00 72.31 114 LEU A CA 1
ATOM 957 C C . LEU A 1 114 ? -4.447 0.999 14.145 1.00 72.31 114 LEU A C 1
ATOM 959 O O . LEU A 1 114 ? -3.669 1.837 13.682 1.00 72.31 114 LEU A O 1
ATOM 963 N N . LYS A 1 115 ? -5.269 0.312 13.340 1.00 68.44 115 LYS A N 1
ATOM 964 C CA . LYS A 1 115 ? -5.344 0.549 11.891 1.00 68.44 115 LYS A CA 1
ATOM 965 C C . LYS A 1 115 ? -6.046 1.882 11.605 1.00 68.44 115 LYS A C 1
ATOM 967 O O . LYS A 1 115 ? -7.263 1.990 11.717 1.00 68.44 115 LYS A O 1
ATOM 972 N N . LYS A 1 116 ? -5.300 2.873 11.103 1.00 58.25 116 LYS A N 1
ATOM 973 C CA . LYS A 1 116 ? -5.834 4.117 10.504 1.00 58.25 116 LYS A CA 1
ATOM 974 C C . LYS A 1 116 ? -6.480 3.868 9.123 1.00 58.25 116 LYS A C 1
ATOM 976 O O . LYS A 1 116 ? -6.119 4.504 8.138 1.00 58.25 116 LYS A O 1
ATOM 981 N N . GLY A 1 117 ? -7.405 2.911 9.018 1.00 56.66 117 GLY A N 1
ATOM 982 C CA . GLY A 1 117 ? -8.045 2.527 7.754 1.00 56.66 117 GLY A CA 1
ATOM 983 C C . GLY A 1 117 ? -9.407 1.851 7.935 1.00 56.66 117 GLY A C 1
ATOM 984 O O . GLY A 1 117 ? -9.754 1.391 9.021 1.00 56.66 117 GLY A O 1
ATOM 985 N N . LYS A 1 118 ? -10.203 1.786 6.859 1.00 57.22 118 LYS A N 1
ATOM 986 C CA . LYS A 1 118 ? -11.534 1.154 6.860 1.00 57.22 118 LYS A CA 1
ATOM 987 C C . LYS A 1 118 ? -11.380 -0.372 6.960 1.00 57.22 118 LYS A C 1
ATOM 989 O O . LYS A 1 118 ? -11.116 -1.041 5.968 1.00 57.22 118 LYS A O 1
ATOM 994 N N . SER A 1 119 ? -11.524 -0.931 8.161 1.00 62.84 119 SER A N 1
ATOM 995 C CA . SER A 1 119 ? -11.661 -2.382 8.342 1.00 62.84 119 SER A CA 1
ATOM 996 C C . SER A 1 119 ? -13.062 -2.820 7.892 1.00 62.84 119 SER A C 1
ATOM 998 O O . SER A 1 119 ? -14.072 -2.439 8.493 1.00 62.84 119 SER A O 1
ATOM 1000 N N . ASN A 1 120 ? -13.124 -3.592 6.805 1.00 63.34 120 ASN A N 1
ATOM 1001 C CA . ASN A 1 120 ? -14.359 -3.814 6.045 1.00 63.34 120 ASN A CA 1
ATOM 1002 C C . ASN A 1 120 ? -15.349 -4.805 6.677 1.00 63.34 120 ASN A C 1
ATOM 1004 O O . ASN A 1 120 ? -16.504 -4.832 6.260 1.00 63.34 120 ASN A O 1
ATOM 1008 N N . LYS A 1 121 ? -14.955 -5.613 7.671 1.00 77.56 121 LYS A N 1
ATOM 1009 C CA . LYS A 1 121 ? -15.837 -6.649 8.236 1.00 77.56 121 LYS A CA 1
ATOM 1010 C C . LYS A 1 121 ? -15.845 -6.602 9.767 1.00 77.56 121 LYS A C 1
ATOM 1012 O O . LYS A 1 121 ? -14.793 -6.623 10.396 1.00 77.56 121 LYS A O 1
ATOM 1017 N N . TYR A 1 122 ? -17.042 -6.487 10.342 1.00 82.00 122 TYR A N 1
ATOM 1018 C CA . TYR A 1 122 ? -17.300 -6.679 11.775 1.00 82.00 122 TYR A CA 1
ATOM 1019 C C . TYR A 1 122 ? -17.522 -8.169 12.041 1.00 82.00 122 TYR A C 1
ATOM 1021 O O . TYR A 1 122 ? -18.224 -8.802 11.241 1.00 82.00 122 TYR A O 1
ATOM 1029 N N . SER A 1 123 ? -16.952 -8.696 13.130 1.00 85.12 123 SER A N 1
ATOM 1030 C CA . SER A 1 123 ? -17.196 -10.070 13.584 1.00 85.12 123 SER A CA 1
ATOM 1031 C C . SER A 1 123 ? -18.677 -10.273 13.921 1.00 85.12 123 SER A C 1
ATOM 1033 O O . SER A 1 123 ? -19.344 -9.310 14.310 1.00 85.12 123 SER A O 1
ATOM 1035 N N . PRO A 1 124 ? -19.221 -11.489 13.752 1.00 86.62 124 PRO A N 1
ATOM 1036 C CA . PRO A 1 124 ? -20.633 -11.764 14.025 1.00 86.62 124 PRO A CA 1
ATOM 1037 C C . PRO A 1 124 ? -21.019 -11.425 15.471 1.00 86.62 124 PRO A C 1
ATOM 1039 O O . PRO A 1 124 ? -22.054 -10.807 15.698 1.00 86.62 124 PRO A O 1
ATOM 1042 N N . GLU A 1 125 ? -20.142 -11.711 16.430 1.00 87.25 125 GLU A N 1
ATOM 1043 C CA . GLU A 1 125 ? -20.338 -11.391 17.848 1.00 87.25 125 GLU A CA 1
ATOM 1044 C C . GLU A 1 125 ? -20.448 -9.880 18.091 1.00 87.25 125 GLU A C 1
ATOM 1046 O O . GLU A 1 125 ? -21.358 -9.415 18.774 1.00 87.25 125 GLU A O 1
ATOM 1051 N N . LEU A 1 126 ? -19.576 -9.087 17.459 1.00 86.56 126 LEU A N 1
ATOM 1052 C CA . LEU A 1 126 ? -19.602 -7.630 17.576 1.00 86.56 126 LEU A CA 1
ATOM 1053 C C . LEU A 1 126 ? -20.817 -7.021 16.862 1.00 86.56 126 LEU A C 1
ATOM 1055 O O . LEU A 1 126 ? -21.331 -5.991 17.296 1.00 86.56 126 LEU A O 1
ATOM 1059 N N . ARG A 1 127 ? -21.296 -7.654 15.780 1.00 88.69 127 ARG A N 1
ATOM 1060 C CA . ARG A 1 127 ? -22.559 -7.278 15.125 1.00 88.69 127 ARG A CA 1
ATOM 1061 C C . ARG A 1 127 ? -23.743 -7.533 16.045 1.00 88.69 127 ARG A C 1
ATOM 1063 O O . ARG A 1 127 ? -24.537 -6.617 16.230 1.00 88.69 127 ARG A O 1
ATOM 1070 N N . CYS A 1 128 ? -23.824 -8.728 16.630 1.00 89.50 128 CYS A N 1
ATOM 1071 C CA . CYS A 1 128 ? -24.868 -9.099 17.581 1.00 89.50 128 CYS A CA 1
ATOM 1072 C C . CYS A 1 128 ? -24.890 -8.109 18.749 1.00 89.50 128 CYS A C 1
ATOM 1074 O O . CYS A 1 128 ? -25.888 -7.430 18.957 1.00 89.50 128 CYS A O 1
ATO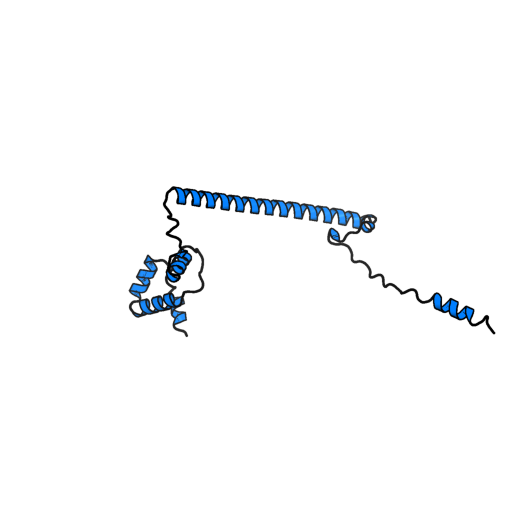M 1076 N N . PHE A 1 129 ? -23.745 -7.887 19.397 1.00 91.00 129 PHE A N 1
ATOM 1077 C CA . PHE A 1 129 ? -23.610 -6.898 20.465 1.00 91.00 129 PHE A CA 1
ATOM 1078 C C . PHE A 1 129 ? -24.070 -5.491 20.046 1.00 91.00 129 PHE A C 1
ATOM 1080 O O . PHE A 1 129 ? -24.827 -4.843 20.766 1.00 91.00 129 PHE A O 1
ATOM 1087 N N . ALA A 1 130 ? -23.657 -5.011 18.868 1.00 90.75 130 ALA A N 1
ATOM 1088 C CA . ALA A 1 130 ? -24.028 -3.684 18.375 1.00 90.75 130 ALA A CA 1
ATOM 1089 C C . ALA A 1 130 ? -25.526 -3.543 18.042 1.00 90.75 130 ALA A C 1
ATOM 1091 O O . ALA A 1 130 ? -26.072 -2.440 18.160 1.00 90.75 130 ALA A O 1
ATOM 1092 N N . LEU A 1 131 ? -26.173 -4.623 17.592 1.00 91.19 131 LEU A N 1
ATOM 1093 C CA . LEU A 1 131 ? -27.615 -4.679 17.345 1.00 91.19 131 LEU A CA 1
ATOM 1094 C C . LEU A 1 131 ? -28.375 -4.700 18.673 1.00 91.19 131 LEU A C 1
ATOM 1096 O O . LEU A 1 131 ? -29.201 -3.818 18.899 1.00 91.19 131 LEU A O 1
ATOM 1100 N N . THR A 1 132 ? -28.007 -5.610 19.575 1.00 93.81 132 THR A N 1
ATOM 1101 C CA . THR A 1 132 ? -28.598 -5.775 20.907 1.00 93.81 132 THR A CA 1
ATOM 1102 C C . THR A 1 132 ? -28.499 -4.500 21.738 1.00 93.81 132 THR A C 1
ATOM 1104 O O . THR A 1 132 ? -29.499 -4.024 22.264 1.00 93.81 132 THR A O 1
ATOM 1107 N N . LEU A 1 133 ? -27.319 -3.876 21.802 1.00 93.31 133 LEU A N 1
ATOM 1108 C CA . LEU A 1 133 ? -27.126 -2.637 22.558 1.00 93.31 133 LEU A CA 1
ATOM 1109 C C . LEU A 1 133 ? -28.025 -1.509 22.039 1.00 93.31 133 LEU A C 1
ATOM 1111 O O . LEU A 1 133 ? -28.590 -0.753 22.821 1.00 93.31 133 LEU A O 1
ATOM 1115 N N . ASN A 1 134 ? -28.172 -1.399 20.718 1.00 92.50 134 ASN A N 1
ATOM 1116 C CA . ASN A 1 134 ? -29.031 -0.383 20.128 1.00 92.50 134 ASN A CA 1
ATOM 1117 C C . ASN A 1 134 ? -30.519 -0.672 20.300 1.00 92.50 134 ASN A C 1
ATOM 1119 O O . ASN A 1 134 ? -31.294 0.274 20.386 1.00 92.50 134 ASN A O 1
ATOM 1123 N N . PHE A 1 135 ? -30.899 -1.949 20.284 1.00 92.62 135 PHE A N 1
ATOM 1124 C CA . PHE A 1 135 ? -32.261 -2.383 20.554 1.00 92.62 135 PHE A CA 1
ATOM 1125 C C . PHE A 1 135 ? -32.675 -1.999 21.978 1.00 92.62 135 PHE A C 1
ATOM 1127 O O . PHE A 1 135 ? -33.727 -1.399 22.157 1.00 92.62 135 PHE A O 1
ATOM 1134 N N . TYR A 1 136 ? -31.809 -2.242 22.967 1.00 95.38 136 TYR A N 1
ATOM 1135 C CA . TYR A 1 136 ? -32.072 -1.841 24.350 1.00 95.38 136 TYR A CA 1
ATOM 1136 C C . TYR A 1 136 ? -32.027 -0.324 24.558 1.00 95.38 136 TYR A C 1
ATOM 1138 O O . TYR A 1 136 ? -32.873 0.229 25.253 1.00 95.38 136 TYR A O 1
ATOM 1146 N N . SER A 1 137 ? -31.030 0.370 23.998 1.00 95.25 137 SER A N 1
ATOM 1147 C CA . SER A 1 137 ? -30.933 1.826 24.116 1.00 95.25 137 SER A CA 1
ATOM 1148 C C . SER A 1 137 ? -30.041 2.438 23.038 1.00 95.25 137 SER A C 1
ATOM 1150 O O . SER A 1 137 ? -28.817 2.270 23.008 1.00 95.25 137 SER A O 1
ATOM 1152 N N . SER A 1 138 ? -30.648 3.259 22.181 1.00 91.00 138 SER A N 1
ATOM 1153 C CA . SER A 1 138 ? -29.924 4.066 21.193 1.00 91.00 138 SER A CA 1
ATOM 1154 C C . SER A 1 138 ? -28.979 5.084 21.850 1.00 91.00 138 SER A C 1
ATOM 1156 O O . SER A 1 138 ? -27.908 5.376 21.310 1.00 91.00 138 SER A O 1
ATOM 1158 N N . SER A 1 139 ? -29.329 5.580 23.043 1.00 92.88 139 SER A N 1
ATOM 1159 C CA . SER A 1 139 ? -28.487 6.482 23.837 1.00 92.88 139 SER A CA 1
ATOM 1160 C C . SER A 1 139 ? -27.224 5.776 24.334 1.00 92.88 139 SER A C 1
ATOM 1162 O O . SER A 1 139 ? -26.112 6.260 24.099 1.00 92.88 139 SER A O 1
ATOM 1164 N N . ALA A 1 140 ? -27.368 4.575 24.910 1.00 93.50 140 ALA A N 1
ATOM 1165 C CA . ALA A 1 140 ? -26.232 3.769 25.360 1.00 93.50 140 ALA A CA 1
ATOM 1166 C C . 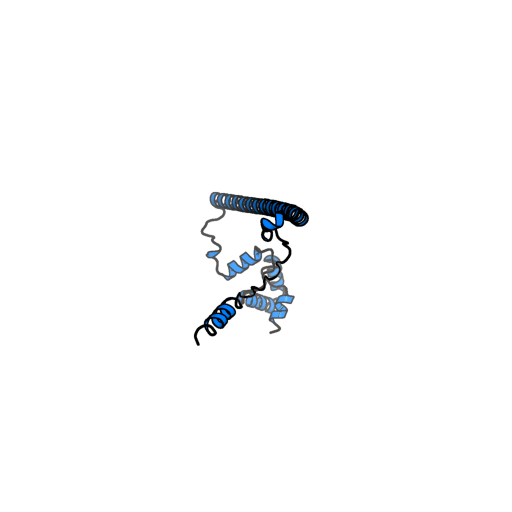ALA A 1 140 ? -25.283 3.439 24.199 1.00 93.50 140 ALA A C 1
ATOM 1168 O O . ALA A 1 140 ? -24.063 3.572 24.320 1.00 93.50 140 ALA A O 1
ATOM 1169 N N . TYR A 1 141 ? -25.837 3.103 23.031 1.00 92.75 141 TYR A N 1
ATOM 1170 C CA . TYR A 1 141 ? -25.047 2.883 21.823 1.00 92.75 141 TYR A CA 1
ATOM 1171 C C . TYR A 1 141 ? -24.193 4.104 21.443 1.00 92.75 141 TYR A C 1
ATOM 1173 O O . TYR A 1 141 ? -22.996 3.979 21.164 1.00 92.75 141 TYR A O 1
ATOM 1181 N N . ASN A 1 142 ? -24.796 5.296 21.432 1.00 91.56 142 ASN A N 1
ATOM 1182 C CA . ASN A 1 142 ? -24.099 6.536 21.092 1.00 91.56 142 ASN A CA 1
ATOM 1183 C C . ASN A 1 142 ? -23.018 6.886 22.121 1.00 91.56 142 ASN A C 1
ATOM 1185 O O . ASN A 1 142 ? -21.935 7.330 21.731 1.00 91.56 142 ASN A O 1
ATOM 1189 N N . TYR A 1 143 ? -23.277 6.632 23.405 1.00 92.94 143 TYR A N 1
ATOM 1190 C CA . TYR A 1 143 ? -22.305 6.818 24.478 1.00 92.94 143 TYR A CA 1
ATOM 1191 C C . TYR A 1 143 ? -21.076 5.919 24.296 1.00 92.94 143 TYR A C 1
ATOM 1193 O O . TYR A 1 143 ? -19.957 6.422 24.185 1.00 92.94 143 TYR A O 1
ATOM 1201 N N . VAL A 1 144 ? -21.268 4.603 24.149 1.00 90.69 144 VAL A N 1
ATOM 1202 C CA . VAL A 1 144 ? -20.162 3.648 23.943 1.00 90.69 144 VAL A CA 1
ATOM 1203 C C . VAL A 1 144 ? -19.368 4.007 22.683 1.00 90.69 144 VAL A C 1
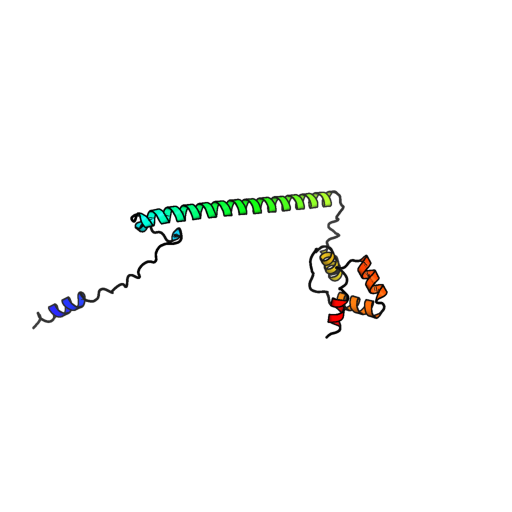ATOM 1205 O O . VAL A 1 144 ? -18.138 3.987 22.682 1.00 90.69 144 VAL A O 1
ATOM 1208 N N . ARG A 1 145 ? -20.049 4.432 21.612 1.00 89.81 145 ARG A N 1
ATOM 1209 C CA . ARG A 1 145 ? -19.397 4.869 20.370 1.00 89.81 145 ARG A CA 1
ATOM 1210 C C . ARG A 1 145 ? -18.581 6.156 20.534 1.00 89.81 145 ARG A C 1
ATOM 1212 O O . ARG A 1 145 ? -17.580 6.324 19.834 1.00 89.81 145 ARG A O 1
ATOM 1219 N N . LYS A 1 146 ? -18.993 7.061 21.426 1.00 88.94 146 LYS A N 1
ATOM 1220 C CA . LYS A 1 146 ? -18.249 8.283 21.767 1.00 88.94 146 LYS A CA 1
ATOM 1221 C C . LYS A 1 146 ? -16.979 7.948 22.553 1.00 88.94 146 LYS A C 1
ATOM 1223 O O . LYS A 1 146 ? -15.928 8.481 22.218 1.00 88.94 146 LYS A O 1
ATOM 1228 N N . ILE A 1 147 ? -17.073 7.046 23.532 1.00 87.94 147 ILE A N 1
ATOM 1229 C CA . ILE A 1 147 ? -15.960 6.673 24.420 1.00 87.94 147 ILE A CA 1
ATOM 1230 C C . ILE A 1 147 ? -14.918 5.798 23.709 1.00 87.94 147 ILE A C 1
ATOM 1232 O O . ILE A 1 147 ? -13.738 6.128 23.692 1.00 87.94 147 ILE A O 1
ATOM 1236 N N . PHE A 1 148 ? -15.339 4.703 23.070 1.00 80.94 148 PHE A N 1
ATOM 1237 C CA . PHE A 1 148 ? -14.422 3.722 22.464 1.00 80.94 148 PHE A CA 1
ATOM 1238 C C . PHE A 1 148 ? -14.033 4.046 21.012 1.00 80.94 148 PHE A C 1
ATOM 1240 O O . PHE A 1 148 ? -13.273 3.314 20.369 1.00 80.94 148 PHE A O 1
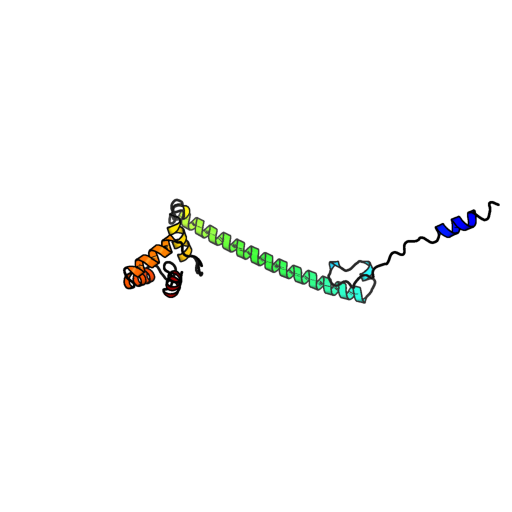ATOM 1247 N N . GLY A 1 149 ? -14.543 5.161 20.487 1.00 76.62 149 GLY A N 1
ATOM 1248 C CA . GLY A 1 149 ? -14.225 5.684 19.168 1.00 76.62 149 GLY A CA 1
ATOM 1249 C C . GLY A 1 149 ? -14.998 5.040 18.012 1.00 76.62 149 GLY A C 1
ATOM 1250 O O . GLY A 1 149 ? -15.602 3.969 18.098 1.00 76.62 149 GLY A O 1
ATOM 1251 N N . LYS A 1 150 ? -14.928 5.708 16.854 1.00 76.50 150 LYS A N 1
ATOM 1252 C CA . LYS A 1 150 ? -15.667 5.362 15.621 1.00 76.50 150 LYS A CA 1
ATOM 1253 C C . LYS A 1 150 ? -15.260 4.018 15.000 1.00 76.50 150 LYS A C 1
ATOM 1255 O O . LYS A 1 150 ? -15.930 3.558 14.080 1.00 76.50 150 LYS A O 1
ATOM 1260 N N . SER A 1 151 ? -14.148 3.435 15.452 1.00 71.25 151 SER A N 1
ATOM 1261 C CA . SER A 1 151 ? -13.623 2.183 14.910 1.00 71.25 151 SER A CA 1
ATOM 1262 C C . SER A 1 151 ? -14.308 0.962 15.526 1.00 71.25 151 SER A C 1
ATOM 1264 O O . SER A 1 151 ? -14.573 0.001 14.810 1.00 71.25 151 SER A O 1
ATOM 1266 N N . VAL A 1 152 ? -14.662 1.010 16.815 1.00 78.75 152 VAL A N 1
ATOM 1267 C CA . VAL A 1 152 ? -15.198 -0.142 17.564 1.00 78.75 152 VAL A CA 1
ATOM 1268 C C . VAL A 1 152 ? -16.650 -0.437 17.194 1.00 78.75 152 VAL A C 1
ATOM 1270 O O . VAL A 1 152 ? -16.982 -1.577 16.881 1.00 78.75 152 VAL A O 1
ATOM 1273 N N . LEU A 1 153 ? -17.504 0.588 17.147 1.00 86.44 153 LEU A N 1
ATOM 1274 C CA . LEU A 1 153 ? -18.921 0.440 16.810 1.00 86.44 153 LEU A CA 1
ATOM 1275 C C . LEU A 1 153 ? -19.247 1.012 15.418 1.00 86.44 153 LEU A C 1
ATOM 1277 O O . LEU A 1 153 ? -18.736 2.076 15.051 1.00 86.44 153 LEU A O 1
ATOM 1281 N N . PRO A 1 154 ? -20.105 0.337 14.628 1.00 85.88 154 PRO A N 1
ATOM 1282 C CA . PRO A 1 154 ? -20.475 0.775 13.284 1.00 85.88 154 PRO A CA 1
ATOM 1283 C C . PRO A 1 154 ? -21.164 2.148 13.260 1.00 85.88 154 PRO A C 1
ATOM 1285 O O . PRO A 1 154 ? -21.709 2.648 14.246 1.00 85.88 154 PRO A O 1
ATOM 1288 N N . HIS A 1 155 ? -21.155 2.800 12.098 1.00 86.12 155 HIS A N 1
ATOM 1289 C CA . HIS A 1 155 ? -22.025 3.957 11.890 1.00 86.12 155 HIS A CA 1
ATOM 1290 C C . HIS A 1 155 ? -23.495 3.491 11.916 1.00 86.12 155 HIS A C 1
ATOM 1292 O O . HIS A 1 155 ? -23.763 2.408 11.391 1.00 86.12 155 HIS A O 1
ATOM 1298 N N . PRO A 1 156 ? -24.456 4.281 12.436 1.00 83.50 156 PRO A N 1
ATOM 1299 C CA . PRO A 1 156 ? -25.879 3.923 12.409 1.00 83.50 156 PRO A CA 1
ATOM 1300 C C . PRO A 1 156 ? -26.351 3.425 11.032 1.00 83.50 156 PRO A C 1
ATOM 1302 O O . PRO A 1 156 ? -26.922 2.348 10.927 1.00 83.50 156 PRO A O 1
ATOM 1305 N N . ARG A 1 157 ? -25.955 4.126 9.959 1.00 83.75 157 ARG A N 1
ATOM 1306 C CA . ARG A 1 157 ? -26.199 3.736 8.552 1.00 83.75 157 ARG A CA 1
ATOM 1307 C C . ARG A 1 157 ? -25.667 2.345 8.167 1.00 83.75 157 ARG A C 1
ATOM 1309 O O . ARG A 1 157 ? -26.261 1.679 7.330 1.00 83.75 157 ARG A O 1
ATOM 1316 N N . THR A 1 158 ? -24.544 1.909 8.739 1.00 85.88 158 THR A N 1
ATOM 1317 C CA . THR A 1 158 ? -23.977 0.570 8.503 1.00 85.88 158 THR A CA 1
ATOM 1318 C C . THR A 1 158 ? -24.802 -0.503 9.204 1.00 85.88 158 THR A C 1
ATOM 1320 O O . THR A 1 158 ? -25.025 -1.556 8.623 1.00 85.88 158 THR A O 1
ATOM 1323 N N . ARG A 1 159 ? -25.280 -0.226 10.420 1.00 84.75 159 ARG A N 1
ATOM 1324 C CA . ARG A 1 159 ? -26.138 -1.146 11.170 1.00 84.75 159 ARG A CA 1
ATOM 1325 C C . ARG A 1 159 ? -27.537 -1.255 10.560 1.00 84.75 159 ARG A C 1
ATOM 1327 O O . ARG A 1 159 ? -28.071 -2.351 10.528 1.00 84.75 159 ARG A O 1
ATOM 1334 N N . SER A 1 160 ? -28.103 -0.170 10.018 1.00 83.62 160 SER A N 1
ATOM 1335 C CA . SER A 1 160 ? -29.386 -0.221 9.293 1.00 83.62 160 SER A CA 1
ATOM 1336 C C . SER A 1 160 ? -29.365 -1.242 8.152 1.00 83.62 160 SER A C 1
ATOM 1338 O O . SER A 1 160 ? -30.323 -1.981 7.990 1.00 83.62 160 SER A O 1
ATOM 1340 N N . LYS A 1 161 ? -28.240 -1.367 7.431 1.00 84.56 161 LYS A N 1
ATOM 1341 C CA . LYS A 1 161 ? -28.069 -2.388 6.382 1.00 84.56 161 LYS A CA 1
ATOM 1342 C C . LYS A 1 161 ? -28.087 -3.827 6.904 1.00 84.56 161 LYS A C 1
ATOM 1344 O O . LYS A 1 161 ? -28.298 -4.734 6.117 1.00 84.56 161 LYS A O 1
ATOM 1349 N N . TRP A 1 162 ? -27.815 -4.053 8.190 1.00 86.94 162 TRP A N 1
ATOM 1350 C CA . TRP A 1 162 ? -27.871 -5.391 8.789 1.00 86.94 162 TRP A CA 1
ATOM 1351 C C . TRP A 1 162 ? -29.294 -5.824 9.141 1.00 86.94 162 TRP A C 1
ATOM 1353 O O . TRP A 1 162 ? -29.510 -7.013 9.316 1.00 86.94 162 TRP A O 1
ATOM 1363 N N . TYR A 1 163 ? -30.241 -4.884 9.216 1.00 77.12 163 TYR A N 1
ATOM 1364 C CA . TYR A 1 163 ? -31.667 -5.185 9.356 1.00 77.12 163 TYR A CA 1
ATOM 1365 C C . TYR A 1 163 ? -32.361 -5.433 8.011 1.00 77.12 163 TYR A C 1
ATOM 1367 O O . TYR A 1 163 ? -33.484 -5.909 7.995 1.00 77.12 163 TYR A O 1
ATOM 1375 N N . SER A 1 164 ? -31.716 -5.093 6.890 1.00 73.31 164 SER A N 1
ATOM 1376 C CA . SER A 1 164 ? -32.263 -5.258 5.535 1.00 73.31 164 SER A CA 1
ATOM 1377 C C . SER A 1 164 ? -31.954 -6.633 4.925 1.00 73.31 164 SER A C 1
ATOM 1379 O O . SER A 1 164 ? -31.747 -6.713 3.715 1.00 73.31 164 SER A O 1
ATOM 1381 N N . VAL A 1 165 ? -31.829 -7.668 5.763 1.00 56.25 165 VAL A N 1
ATOM 1382 C CA . VAL A 1 165 ? -31.681 -9.068 5.325 1.00 56.25 165 VAL A CA 1
ATOM 1383 C C . VAL A 1 165 ? -33.057 -9.642 5.042 1.00 56.25 165 VAL A C 1
ATOM 1385 O O . VAL A 1 165 ? -33.948 -9.409 5.886 1.00 56.25 165 VAL A O 1
#

InterPro domains:
  IPR021896 THAP9-like, helix-turn-helix domain [PF12017] (88-162)

Foldseek 3Di:
DPVVVVVVVVVVVPPDDPPPPPDDDDQDDALVSDDPVLCVDPVSVVNNVVRVVVVVVVVVVVVVVVVVVVVVVVVVVVVVVVVVVVCVVVVVDDPVVPLVVDPPQVNVLVVLVVDPDDPPDDDPVLLVVLVVQVVVPVVSSVVCCVVSHPRSHDDPVVNVVVVVD

Radius of gyration: 37.77 Å; chains: 1; bounding box: 60×58×105 Å

Sequence (165 aa):
MQFKVIVIELCVSHLLQPLFVCRVRRSPVYFGDFKISDLNNVQRRKRFWKTAHETVHKYKKINKDNQCKIRRQRNKIKSLNSLVDELLKEKRISAAQSIESLPETKKQLLFRQLKKGKSNKYSPELRCFALTLNFYSSSAYNYVRKIFGKSVLPHPRTRSKWYSV

pLDDT: mean 79.89, std 16.39, range [41.16, 98.31]

Secondary structure (DSSP, 8-state):
--HHHHHHHHHHTTS-------PPPPPP-SGGG--GGGGGSHHHHHHHHHHHHHHHHHHHHHHHHHHHHHHHHHHHHHHHHHHHHHHHHTTSS-TTS-GGGS-HHHHHHHHHHH--S------HHHHHHHHHHHHH-HHHHHHHHHHS-TTTS--HHHHHTTS--